Protein AF-A0A2E5XW68-F1 (afdb_monomer_lite)

Secondary structure (DSSP, 8-state):
-------------------S-EEEEE---TT--EE-TTS-EES-EEEEGGGSSSHHHHHHHHHHHHHTT-EE-

Structure (mmCIF, N/CA/C/O backbone):
data_AF-A0A2E5XW68-F1
#
_entry.id   AF-A0A2E5XW68-F1
#
loop_
_atom_site.group_PDB
_atom_site.id
_atom_site.type_symbol
_atom_site.label_atom_id
_atom_site.label_alt_id
_atom_site.label_comp_id
_atom_site.label_asym_id
_atom_site.label_entity_id
_atom_site.label_seq_id
_atom_site.pdbx_PDB_ins_code
_atom_site.Cartn_x
_atom_site.Cartn_y
_atom_site.Cartn_z
_atom_site.occupancy
_atom_site.B_iso_or_equiv
_atom_site.auth_seq_id
_atom_site.auth_comp_id
_atom_site.auth_asym_id
_atom_site.auth_atom_id
_atom_site.pdbx_PDB_model_num
ATOM 1 N N . MET A 1 1 ? 0.629 5.249 -29.506 1.00 39.59 1 MET A N 1
ATOM 2 C CA . MET A 1 1 ? 0.092 4.696 -28.250 1.00 39.59 1 MET A CA 1
ATOM 3 C C . MET A 1 1 ? 0.110 5.849 -27.266 1.00 39.59 1 MET A C 1
ATOM 5 O O . MET A 1 1 ? 1.153 6.474 -27.127 1.00 39.59 1 MET A O 1
ATOM 9 N N . LYS A 1 2 ? -1.062 6.302 -26.810 1.00 40.78 2 LYS A N 1
ATOM 10 C CA . LYS A 1 2 ? -1.171 7.428 -25.872 1.00 40.78 2 LYS A CA 1
ATOM 11 C C . LYS A 1 2 ? -1.091 6.823 -24.477 1.00 40.78 2 LYS A C 1
ATOM 13 O O . LYS A 1 2 ? -2.086 6.295 -24.001 1.00 40.78 2 LYS A O 1
ATOM 18 N N . ASN A 1 3 ? 0.103 6.829 -23.902 1.00 39.09 3 ASN A N 1
ATOM 19 C CA . ASN A 1 3 ? 0.343 6.335 -22.555 1.00 39.09 3 ASN A CA 1
ATOM 20 C C . ASN A 1 3 ? -0.110 7.441 -21.596 1.00 39.09 3 ASN A C 1
ATOM 22 O O . ASN A 1 3 ? 0.513 8.502 -21.532 1.00 39.09 3 ASN A O 1
ATOM 26 N N . TYR A 1 4 ? -1.246 7.234 -20.938 1.00 46.16 4 TYR A N 1
ATOM 27 C CA . TYR A 1 4 ? -1.737 8.125 -19.894 1.00 46.16 4 TYR A CA 1
ATOM 28 C C . TYR A 1 4 ? -1.126 7.649 -18.573 1.00 46.16 4 TYR A C 1
ATOM 30 O O . TYR A 1 4 ? -1.668 6.758 -17.939 1.00 46.16 4 TYR A O 1
ATOM 38 N N . PHE A 1 5 ? 0.028 8.208 -18.196 1.00 49.50 5 PHE A N 1
ATOM 39 C CA . PHE A 1 5 ? 0.612 8.014 -16.865 1.00 49.50 5 PHE A CA 1
ATOM 40 C C . PHE A 1 5 ? -0.315 8.677 -15.836 1.00 49.50 5 PHE A C 1
ATOM 42 O O . PHE A 1 5 ? -0.374 9.908 -15.754 1.00 49.50 5 PHE A O 1
ATOM 49 N N . ILE A 1 6 ? -1.095 7.876 -15.111 1.00 53.31 6 ILE A N 1
ATOM 50 C CA . ILE A 1 6 ? -1.942 8.346 -14.013 1.00 53.31 6 ILE A CA 1
ATOM 51 C C . ILE A 1 6 ? -1.116 8.221 -12.734 1.00 53.31 6 ILE A C 1
ATOM 53 O O . ILE A 1 6 ? -0.910 7.129 -12.222 1.00 53.31 6 ILE A O 1
ATOM 57 N N . TYR A 1 7 ? -0.630 9.353 -12.229 1.00 49.41 7 TYR A N 1
ATOM 58 C CA . TYR A 1 7 ? 0.018 9.423 -10.923 1.00 49.41 7 TYR A CA 1
ATOM 59 C C . TYR A 1 7 ? -1.066 9.441 -9.843 1.00 49.41 7 TYR A C 1
ATOM 61 O O . TYR A 1 7 ? -1.731 10.463 -9.646 1.00 49.41 7 TYR A O 1
ATOM 69 N N . VAL A 1 8 ? -1.277 8.311 -9.169 1.00 55.34 8 VAL A N 1
ATOM 70 C CA . VAL A 1 8 ? -2.126 8.254 -7.975 1.00 55.34 8 VAL A CA 1
ATOM 71 C C . VAL A 1 8 ? -1.282 8.741 -6.800 1.00 55.34 8 VAL A C 1
ATOM 73 O O . VAL A 1 8 ? -0.442 8.027 -6.270 1.00 55.34 8 VAL A O 1
ATOM 76 N N . LEU A 1 9 ? -1.461 10.010 -6.444 1.00 47.59 9 LEU A N 1
ATOM 77 C CA . LEU A 1 9 ? -0.774 10.653 -5.328 1.00 47.59 9 LEU A CA 1
ATOM 78 C C . LEU A 1 9 ? -1.509 10.263 -4.037 1.00 47.59 9 LE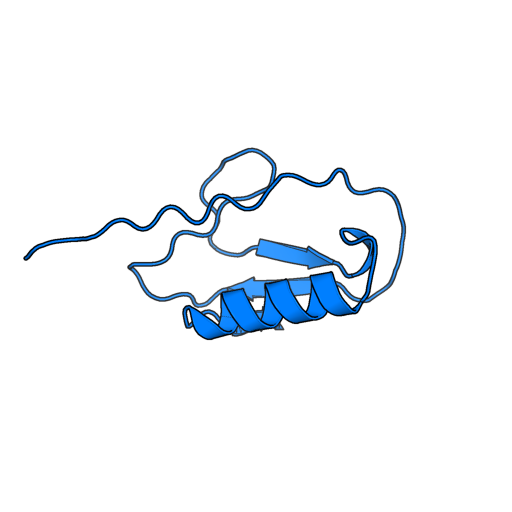U A C 1
ATOM 80 O O . LEU A 1 9 ? -2.477 10.919 -3.648 1.00 47.59 9 LEU A O 1
ATOM 84 N N . LEU A 1 10 ? -1.099 9.156 -3.416 1.00 53.78 10 LEU A N 1
ATOM 85 C CA . LEU A 1 10 ? -1.581 8.780 -2.088 1.00 53.78 10 LEU A CA 1
ATOM 86 C C . LEU A 1 10 ? -0.936 9.713 -1.057 1.00 53.78 10 LEU A C 1
ATOM 88 O O . LEU A 1 10 ? 0.285 9.839 -0.972 1.00 53.78 10 LEU A O 1
ATOM 92 N N . LEU A 1 11 ? -1.785 10.449 -0.339 1.00 46.41 11 LEU A N 1
ATOM 93 C CA . LEU A 1 11 ? -1.388 11.385 0.706 1.00 46.41 11 LEU A CA 1
ATOM 94 C C . LEU A 1 11 ? -0.665 10.620 1.820 1.00 46.41 11 LEU A C 1
ATOM 96 O O . LEU A 1 11 ? -1.191 9.660 2.369 1.00 46.41 11 LEU A O 1
ATOM 100 N N . SER A 1 12 ? 0.547 11.062 2.136 1.00 49.09 12 SER A N 1
ATOM 101 C CA . SER A 1 12 ? 1.401 10.512 3.185 1.00 49.09 12 SER A CA 1
ATOM 102 C C . SER A 1 12 ? 0.795 10.771 4.570 1.00 49.09 12 SER A C 1
ATOM 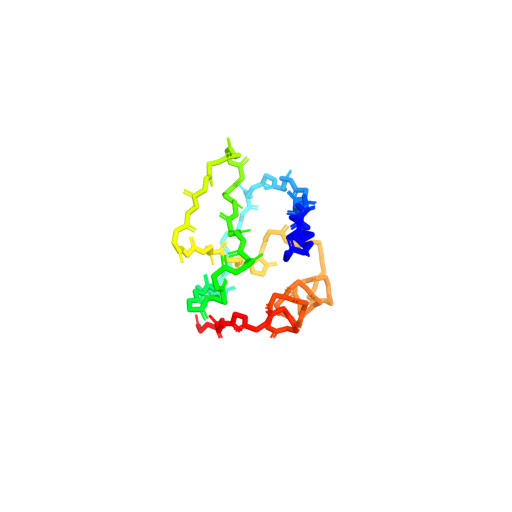104 O O . SER A 1 12 ? 0.897 11.891 5.084 1.00 49.09 12 SER A O 1
ATOM 106 N N . PHE A 1 13 ? 0.179 9.749 5.168 1.00 58.41 13 PHE A N 1
ATOM 107 C CA . PHE A 1 13 ? -0.250 9.756 6.566 1.00 58.41 13 PHE A CA 1
ATOM 108 C C . PHE A 1 13 ? 0.852 9.155 7.448 1.00 58.41 13 PHE A C 1
ATOM 110 O O . PHE A 1 13 ? 1.545 8.213 7.075 1.00 58.41 13 PHE A O 1
ATOM 117 N N . ILE A 1 14 ? 1.109 9.814 8.578 1.00 53.47 14 ILE A N 1
ATOM 118 C CA . ILE A 1 14 ? 2.208 9.507 9.495 1.00 53.47 14 ILE A CA 1
ATOM 119 C C . ILE A 1 14 ? 1.736 8.399 10.440 1.00 53.47 14 ILE A C 1
ATOM 121 O O . ILE A 1 14 ? 0.889 8.652 11.294 1.00 53.47 14 ILE A O 1
ATOM 125 N N . ALA A 1 15 ? 2.327 7.212 10.308 1.00 51.81 15 ALA A N 1
ATOM 126 C CA . ALA A 1 15 ? 2.022 6.032 11.110 1.00 51.81 15 ALA A CA 1
ATOM 127 C C . ALA A 1 15 ? 2.381 6.219 12.595 1.00 51.81 15 ALA A C 1
ATOM 129 O O . ALA A 1 15 ? 3.556 6.331 12.967 1.00 51.81 15 ALA A O 1
ATOM 130 N N . ILE A 1 16 ? 1.367 6.211 13.465 1.00 54.69 16 ILE A N 1
ATOM 131 C CA . ILE A 1 16 ? 1.525 5.911 14.891 1.00 54.69 16 ILE A CA 1
ATOM 132 C C . ILE A 1 16 ? 0.326 5.071 15.353 1.00 54.69 16 ILE A C 1
ATOM 134 O O . ILE A 1 16 ? -0.617 5.622 15.916 1.00 54.69 16 ILE A O 1
ATOM 138 N N . GLY A 1 17 ? 0.407 3.740 15.262 1.00 44.31 17 GLY A N 1
ATOM 139 C CA . GLY A 1 17 ? -0.228 2.911 16.288 1.00 44.31 17 GLY A CA 1
ATOM 140 C C . GLY A 1 17 ? -0.761 1.544 15.886 1.00 44.31 17 GLY A C 1
ATOM 141 O O . GLY A 1 17 ? -1.960 1.406 15.713 1.00 44.31 17 GLY A O 1
ATOM 142 N N . CYS A 1 18 ? 0.092 0.519 16.006 1.00 50.66 18 CYS A N 1
ATOM 143 C CA . CYS A 1 18 ? -0.241 -0.840 16.464 1.00 50.66 18 CYS A CA 1
ATOM 144 C C . CYS A 1 18 ? -1.728 -1.245 16.315 1.00 50.66 18 CYS A C 1
ATOM 146 O O . CYS A 1 18 ? -2.500 -1.165 17.275 1.00 50.66 18 CYS A O 1
ATOM 148 N N . SER A 1 19 ? -2.103 -1.743 15.136 1.00 51.25 19 SER A N 1
ATOM 149 C CA . SER A 1 19 ? -3.255 -2.632 14.937 1.00 51.25 19 SER A CA 1
ATOM 150 C C . SER A 1 19 ? -2.903 -3.698 13.893 1.00 51.25 19 SER A C 1
ATOM 152 O O . SER A 1 19 ? -2.400 -3.380 12.826 1.00 51.25 19 SER A O 1
ATOM 154 N N . ASP A 1 20 ? -3.143 -4.975 14.213 1.00 62.53 20 ASP A N 1
ATOM 155 C CA . ASP A 1 20 ? -2.663 -6.187 13.510 1.00 62.53 20 ASP A CA 1
ATOM 156 C C . ASP A 1 20 ? -3.209 -6.420 12.075 1.00 62.53 20 ASP A C 1
ATOM 158 O O . ASP A 1 20 ? -3.207 -7.553 11.588 1.00 62.53 20 ASP A O 1
ATOM 162 N N . LYS A 1 21 ? -3.731 -5.395 11.392 1.00 76.25 21 LYS A N 1
ATOM 163 C CA . LYS A 1 21 ? -4.316 -5.516 10.048 1.00 76.25 21 LYS A CA 1
ATOM 164 C C . LYS A 1 21 ? -3.614 -4.606 9.053 1.00 76.25 21 LYS A C 1
ATOM 166 O O . LYS A 1 21 ? -4.154 -3.586 8.640 1.00 76.25 21 LYS A O 1
ATOM 171 N N . CYS A 1 22 ? -2.415 -5.027 8.684 1.00 87.06 22 CYS A N 1
ATOM 172 C CA . CYS A 1 22 ? -1.738 -4.570 7.484 1.00 87.06 22 CYS A CA 1
ATOM 173 C C . CYS A 1 22 ? -1.992 -5.570 6.362 1.00 87.06 22 CYS A C 1
ATOM 175 O O . CYS A 1 22 ? -1.994 -6.780 6.606 1.00 87.06 22 CYS A O 1
ATOM 177 N N . VAL A 1 23 ? -2.206 -5.061 5.156 1.00 88.50 23 VAL A N 1
ATOM 178 C CA . VAL A 1 23 ? -2.217 -5.860 3.932 1.00 88.50 23 VAL A CA 1
ATOM 179 C C . VAL A 1 23 ? -1.141 -5.348 2.996 1.00 88.50 23 VAL A C 1
ATOM 181 O O . VAL A 1 23 ? -0.871 -4.147 2.931 1.00 88.50 23 VAL A O 1
ATOM 184 N N . GLU A 1 24 ? -0.525 -6.262 2.264 1.00 89.94 24 GLU A N 1
ATOM 185 C CA . GLU A 1 24 ? 0.449 -5.920 1.238 1.00 89.94 24 GLU A CA 1
ATOM 186 C C . GLU A 1 24 ? -0.255 -5.878 -0.120 1.00 89.94 24 GLU A C 1
ATOM 188 O O . GLU A 1 24 ? -0.746 -6.893 -0.616 1.00 89.94 24 GLU A O 1
ATOM 193 N N . CYS A 1 25 ? -0.309 -4.693 -0.723 1.00 88.81 25 CYS A N 1
ATOM 194 C CA . CYS A 1 25 ? -0.790 -4.479 -2.080 1.00 88.81 25 CYS A CA 1
ATOM 195 C C . CYS A 1 25 ? 0.367 -4.623 -3.069 1.00 88.81 25 CYS A C 1
ATOM 197 O O . CYS A 1 25 ? 1.351 -3.887 -3.006 1.00 88.81 25 CYS A O 1
ATOM 199 N N . SER A 1 26 ? 0.253 -5.570 -3.992 1.00 88.38 26 SER A N 1
ATOM 200 C CA . SER A 1 26 ? 1.272 -5.912 -4.989 1.00 88.38 26 SER A CA 1
ATOM 201 C C . SER A 1 26 ? 0.610 -6.384 -6.291 1.00 88.38 26 SER A C 1
ATOM 203 O O . SER A 1 26 ? -0.586 -6.171 -6.480 1.00 88.38 26 SER A O 1
ATOM 205 N N . ASP A 1 27 ? 1.374 -6.966 -7.222 1.00 90.12 27 ASP A N 1
ATOM 206 C CA . ASP A 1 27 ? 0.851 -7.552 -8.471 1.00 90.12 27 ASP A CA 1
ATOM 207 C C . ASP A 1 27 ? -0.014 -6.585 -9.312 1.00 90.12 27 ASP A C 1
ATOM 209 O O . ASP A 1 27 ? -0.985 -6.967 -9.965 1.00 90.12 27 ASP A O 1
ATOM 213 N N . CYS A 1 28 ? 0.352 -5.303 -9.306 1.00 87.62 28 CYS A N 1
ATOM 214 C CA . CYS A 1 28 ? -0.308 -4.279 -10.105 1.00 87.62 28 CYS A CA 1
ATOM 215 C C . CYS A 1 28 ? -0.008 -4.423 -11.611 1.00 87.62 28 CYS A C 1
ATOM 217 O O . CYS A 1 28 ? 1.062 -4.907 -11.991 1.00 87.62 28 CYS A O 1
ATOM 219 N N . PRO A 1 29 ? -0.902 -3.943 -12.496 1.00 89.19 29 PRO A N 1
ATOM 220 C CA . PRO A 1 29 ? -0.623 -3.838 -13.927 1.00 89.19 29 PRO A CA 1
ATOM 221 C C . PRO A 1 29 ? 0.579 -2.924 -14.209 1.00 89.19 29 PRO A C 1
ATOM 223 O O . PRO A 1 29 ? 0.805 -1.970 -13.472 1.00 89.19 29 PRO A O 1
ATOM 226 N N . ASP A 1 30 ? 1.274 -3.130 -15.335 1.00 82.94 30 ASP A N 1
ATOM 227 C CA . ASP A 1 30 ? 2.462 -2.339 -15.731 1.00 82.94 30 ASP A CA 1
ATOM 228 C C . ASP A 1 30 ? 2.212 -0.815 -15.818 1.00 82.94 30 ASP A C 1
ATOM 230 O O . ASP A 1 30 ? 3.148 -0.018 -15.752 1.00 82.94 30 ASP A O 1
ATOM 234 N N . ASP A 1 31 ? 0.951 -0.405 -15.980 1.00 85.12 31 ASP A N 1
ATOM 235 C CA . ASP A 1 31 ? 0.532 0.999 -16.064 1.00 85.12 31 ASP A CA 1
ATOM 236 C C . ASP A 1 31 ? 0.256 1.640 -14.685 1.00 85.12 31 ASP A C 1
ATOM 238 O O . ASP A 1 31 ? -0.062 2.831 -14.612 1.00 85.12 31 ASP A O 1
ATOM 242 N N . VAL A 1 32 ? 0.357 0.875 -13.593 1.00 84.31 32 VAL A N 1
ATOM 243 C CA . VAL A 1 32 ? 0.132 1.327 -12.216 1.00 84.31 32 VAL A CA 1
ATOM 244 C C . VAL A 1 32 ? 1.454 1.291 -11.461 1.00 84.31 32 VAL A C 1
ATOM 246 O O . VAL A 1 32 ? 2.084 0.250 -11.308 1.00 84.31 32 VAL A O 1
ATOM 249 N N . THR A 1 33 ? 1.874 2.449 -10.963 1.00 86.25 33 THR A N 1
ATOM 250 C CA . THR A 1 33 ? 3.054 2.570 -10.105 1.00 86.25 33 THR A CA 1
ATOM 251 C C . THR A 1 33 ? 2.598 2.741 -8.667 1.00 86.25 33 THR A C 1
ATOM 253 O O . THR A 1 33 ? 1.833 3.659 -8.369 1.00 86.25 33 THR A O 1
ATOM 256 N N . LEU A 1 34 ? 3.063 1.858 -7.785 1.00 83.81 34 LEU A N 1
ATOM 257 C CA . LEU A 1 34 ? 2.915 2.032 -6.348 1.00 83.81 34 LEU A CA 1
ATOM 258 C C . LEU A 1 34 ? 4.042 2.923 -5.844 1.00 83.81 34 LEU A C 1
ATOM 260 O O . LEU A 1 34 ? 5.201 2.746 -6.220 1.00 83.81 34 LEU A O 1
ATOM 264 N N . THR A 1 35 ? 3.702 3.867 -4.978 1.00 83.44 35 THR A N 1
ATOM 265 C CA . THR A 1 35 ? 4.668 4.792 -4.393 1.00 83.44 35 THR A CA 1
ATOM 266 C C . THR A 1 35 ? 4.543 4.732 -2.880 1.00 83.44 35 THR A C 1
ATOM 268 O O . THR A 1 35 ? 3.435 4.821 -2.349 1.00 83.44 35 THR A O 1
ATOM 271 N N . ASP A 1 36 ? 5.668 4.568 -2.187 1.00 78.94 36 ASP A N 1
ATOM 272 C CA . ASP A 1 36 ? 5.696 4.593 -0.727 1.00 78.94 36 ASP A CA 1
ATOM 273 C C . ASP A 1 36 ? 5.472 6.014 -0.171 1.00 78.94 36 ASP A C 1
ATOM 275 O O . ASP A 1 36 ? 5.505 7.020 -0.887 1.00 78.94 36 ASP A O 1
ATOM 279 N N . ALA A 1 37 ? 5.299 6.119 1.148 1.00 72.75 37 ALA A N 1
ATOM 280 C CA . ALA A 1 37 ? 5.137 7.404 1.832 1.00 72.75 37 ALA A CA 1
ATOM 281 C C . ALA A 1 37 ? 6.362 8.339 1.709 1.00 72.75 37 ALA A C 1
ATOM 283 O O . ALA A 1 37 ? 6.262 9.532 1.999 1.00 72.75 37 ALA A O 1
ATOM 284 N N . SER A 1 38 ? 7.519 7.817 1.289 1.00 77.25 38 SER A N 1
ATOM 285 C CA . SER A 1 38 ? 8.739 8.588 1.022 1.00 77.25 38 SER A CA 1
ATOM 286 C C . SER A 1 38 ? 8.833 9.070 -0.432 1.00 77.25 38 SER A C 1
ATOM 288 O O . SER A 1 38 ? 9.782 9.777 -0.777 1.00 77.25 38 SER A O 1
ATOM 290 N N . GLY A 1 39 ? 7.846 8.741 -1.270 1.00 80.75 39 GLY A N 1
ATOM 291 C CA . GLY A 1 39 ? 7.794 9.131 -2.674 1.00 80.75 39 GLY A CA 1
ATOM 292 C C . GLY A 1 39 ? 8.626 8.244 -3.599 1.00 80.75 39 GLY A C 1
ATOM 293 O O . GLY A 1 39 ? 8.935 8.676 -4.710 1.00 80.75 39 GLY A O 1
ATOM 294 N N . ASN A 1 40 ? 9.024 7.047 -3.160 1.00 82.94 40 ASN A N 1
ATOM 295 C CA . ASN A 1 40 ? 9.775 6.106 -3.987 1.00 82.94 40 ASN A CA 1
ATOM 296 C C . ASN A 1 40 ? 8.843 5.089 -4.638 1.00 82.94 40 ASN A C 1
ATOM 298 O O . ASN A 1 40 ? 7.934 4.571 -3.991 1.00 82.94 40 ASN A O 1
ATOM 302 N N . ASP A 1 41 ? 9.126 4.752 -5.892 1.00 87.31 41 ASP A N 1
ATOM 303 C CA . ASP A 1 41 ? 8.442 3.663 -6.579 1.00 87.31 41 ASP A CA 1
ATOM 304 C C . ASP A 1 41 ? 8.801 2.330 -5.912 1.00 87.31 41 ASP A C 1
ATOM 306 O O . ASP A 1 41 ? 9.979 1.988 -5.753 1.00 87.31 41 ASP A O 1
ATOM 310 N N . VAL A 1 42 ? 7.778 1.576 -5.527 1.00 84.06 42 VAL A N 1
ATOM 311 C CA . VAL A 1 42 ? 7.907 0.292 -4.837 1.00 84.06 42 VAL A CA 1
ATOM 312 C C . VAL A 1 42 ? 7.168 -0.801 -5.597 1.00 84.06 42 VAL A C 1
ATOM 314 O O . VAL A 1 42 ? 6.209 -0.548 -6.319 1.00 84.06 42 VAL A O 1
ATOM 317 N N . ALA A 1 43 ? 7.640 -2.040 -5.455 1.00 83.19 43 ALA A N 1
ATOM 318 C CA . ALA A 1 43 ? 6.981 -3.204 -6.052 1.00 83.19 43 ALA A CA 1
ATOM 319 C C . ALA A 1 43 ? 5.724 -3.625 -5.272 1.00 83.19 43 ALA A C 1
ATOM 321 O O . ALA A 1 43 ? 4.825 -4.242 -5.840 1.00 83.19 43 ALA A O 1
ATOM 322 N N . SER A 1 44 ? 5.672 -3.288 -3.984 1.00 84.31 44 SER A N 1
ATOM 323 C CA . SER A 1 44 ? 4.530 -3.516 -3.114 1.00 84.31 44 SER A CA 1
ATOM 324 C C . SER A 1 44 ? 4.391 -2.392 -2.090 1.00 84.31 44 SER A C 1
ATOM 326 O O . SER A 1 44 ? 5.374 -1.742 -1.727 1.00 84.31 44 SER A O 1
ATOM 328 N N . LEU A 1 45 ? 3.155 -2.138 -1.668 1.00 87.19 45 LEU A N 1
ATOM 329 C CA . LEU A 1 45 ? 2.784 -1.132 -0.681 1.00 87.19 45 LEU A CA 1
ATOM 330 C C . LEU A 1 45 ? 2.105 -1.829 0.496 1.00 87.19 45 LEU A C 1
ATOM 332 O O . LEU A 1 45 ? 1.097 -2.506 0.313 1.00 87.19 45 LEU A O 1
ATOM 336 N N . GLU A 1 46 ? 2.643 -1.648 1.695 1.00 87.00 46 GLU A N 1
ATOM 337 C CA . GLU A 1 46 ? 1.975 -2.064 2.925 1.00 87.00 46 GLU A CA 1
ATOM 338 C C . GLU A 1 46 ? 0.965 -0.983 3.320 1.00 87.00 46 GLU A C 1
ATOM 340 O O . GLU A 1 46 ? 1.309 0.198 3.392 1.00 87.00 46 GLU A O 1
ATOM 345 N N . VAL A 1 47 ? -0.289 -1.386 3.513 1.00 85.75 47 VAL A N 1
ATOM 346 C CA . VAL A 1 47 ? -1.387 -0.505 3.911 1.00 85.75 47 VAL A CA 1
ATOM 347 C C . VAL A 1 47 ? -1.966 -1.049 5.205 1.00 85.75 47 VAL A C 1
ATOM 349 O O . VAL A 1 47 ? -2.500 -2.162 5.221 1.00 85.75 47 VAL A O 1
ATOM 352 N N . CYS A 1 48 ? -1.875 -0.278 6.283 1.00 86.31 48 CYS A N 1
ATOM 353 C CA . CYS A 1 48 ? -2.350 -0.700 7.592 1.00 86.31 48 CYS A CA 1
ATOM 354 C C . CYS A 1 48 ? -3.621 0.048 8.003 1.00 86.31 48 CYS A C 1
ATOM 356 O O . CYS A 1 48 ? -3.800 1.222 7.693 1.00 86.31 48 CYS A O 1
ATOM 358 N N . GLU A 1 49 ? -4.539 -0.630 8.699 1.00 85.06 49 GLU A N 1
ATOM 359 C CA . GLU A 1 49 ? -5.794 -0.016 9.169 1.00 85.06 49 GLU A CA 1
ATOM 360 C C . GLU A 1 49 ? -5.542 1.169 10.125 1.00 85.06 49 GLU A C 1
ATOM 362 O O . GLU A 1 49 ? -6.353 2.090 10.169 1.00 85.06 49 GLU A O 1
ATOM 367 N N . ASP A 1 50 ? -4.414 1.186 10.845 1.00 84.94 50 ASP A N 1
ATOM 368 C CA . ASP A 1 50 ? -3.995 2.282 11.733 1.00 84.94 50 ASP A CA 1
ATOM 369 C C . ASP A 1 50 ? -3.417 3.507 11.009 1.00 84.94 50 ASP A C 1
ATOM 371 O O . ASP A 1 50 ? -3.276 4.560 11.634 1.00 84.94 50 ASP A O 1
ATOM 375 N N . ASP A 1 51 ? -3.134 3.414 9.706 1.00 82.00 51 ASP A N 1
ATOM 376 C CA . ASP A 1 51 ? -2.764 4.577 8.890 1.00 82.00 51 ASP A CA 1
ATOM 377 C C . ASP A 1 51 ? -3.971 5.486 8.586 1.00 82.00 51 ASP A C 1
ATOM 379 O O . ASP A 1 51 ? -3.803 6.585 8.047 1.00 82.00 51 ASP A O 1
ATOM 383 N N . PHE A 1 52 ? -5.187 5.051 8.939 1.00 83.56 52 PHE A N 1
ATOM 384 C CA . PHE A 1 52 ? -6.445 5.733 8.645 1.00 83.56 52 PHE A CA 1
ATOM 385 C C . PHE A 1 52 ? -7.220 6.090 9.916 1.00 83.56 52 PHE A C 1
ATOM 387 O O . PHE A 1 52 ? -7.235 5.350 10.899 1.00 83.56 52 PHE A O 1
ATOM 394 N N . ASP A 1 53 ? -7.940 7.215 9.880 1.00 83.75 53 ASP A N 1
ATOM 395 C CA . ASP A 1 53 ? -8.789 7.651 10.997 1.00 83.75 53 ASP A CA 1
ATOM 396 C C . ASP A 1 53 ? -10.036 6.762 11.140 1.00 83.75 53 ASP A C 1
ATOM 398 O O . ASP A 1 53 ? -10.614 6.631 12.228 1.00 83.75 53 ASP A O 1
ATOM 402 N N . THR A 1 54 ? -10.478 6.149 10.036 1.00 83.69 54 THR A N 1
ATOM 403 C CA . THR A 1 54 ? -11.647 5.272 10.005 1.00 83.69 54 THR A CA 1
ATOM 404 C C . THR A 1 54 ? -11.418 4.012 9.179 1.00 83.69 54 THR A C 1
ATOM 406 O O . THR A 1 54 ? -10.762 4.017 8.140 1.00 83.69 54 THR A O 1
ATOM 409 N N . LYS A 1 55 ? -12.080 2.924 9.588 1.00 85.69 55 LYS A N 1
ATOM 410 C CA . LYS A 1 55 ? -12.100 1.673 8.823 1.00 85.69 55 LYS A CA 1
ATOM 411 C C . LYS A 1 55 ? -12.624 1.853 7.391 1.00 85.69 55 LYS A C 1
ATOM 413 O O . LYS A 1 55 ? -12.196 1.149 6.486 1.00 85.69 55 LYS A O 1
ATOM 418 N N . GLU A 1 56 ? -13.556 2.780 7.189 1.00 89.75 56 GLU A N 1
ATOM 419 C CA . GLU A 1 56 ? -14.113 3.054 5.865 1.00 89.75 56 GLU A CA 1
ATOM 420 C C . GLU A 1 56 ? -13.058 3.635 4.914 1.00 89.75 56 GLU A C 1
ATOM 422 O O . GLU A 1 56 ? -13.011 3.231 3.757 1.00 89.75 56 GLU A O 1
ATOM 427 N N . GLU A 1 57 ? -12.182 4.523 5.390 1.00 85.06 57 GLU A N 1
ATOM 428 C CA . GLU A 1 57 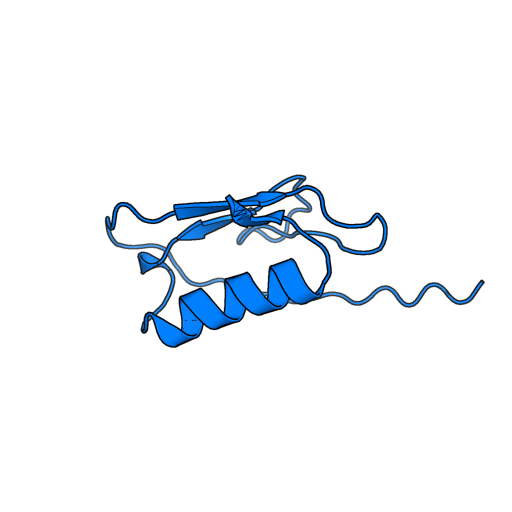? -11.077 5.064 4.586 1.00 85.06 57 GLU A CA 1
ATOM 429 C C . GLU A 1 57 ? -10.053 3.984 4.232 1.00 85.06 57 GLU A C 1
ATOM 431 O O . GLU A 1 57 ? -9.661 3.880 3.069 1.00 85.06 57 GLU A O 1
ATOM 436 N N . TYR A 1 58 ? -9.698 3.131 5.196 1.00 85.75 58 TYR A N 1
ATOM 437 C CA . TYR A 1 58 ? -8.865 1.954 4.947 1.00 85.75 58 TYR A CA 1
ATOM 438 C C . TYR A 1 58 ? -9.483 1.050 3.865 1.00 85.75 58 TYR A C 1
ATOM 440 O O . TYR A 1 58 ? -8.859 0.789 2.835 1.00 85.75 58 TYR A O 1
ATOM 448 N N . ASP A 1 59 ? -10.743 0.632 4.041 1.00 89.69 59 ASP A N 1
ATOM 449 C CA . ASP A 1 59 ? -11.435 -0.257 3.0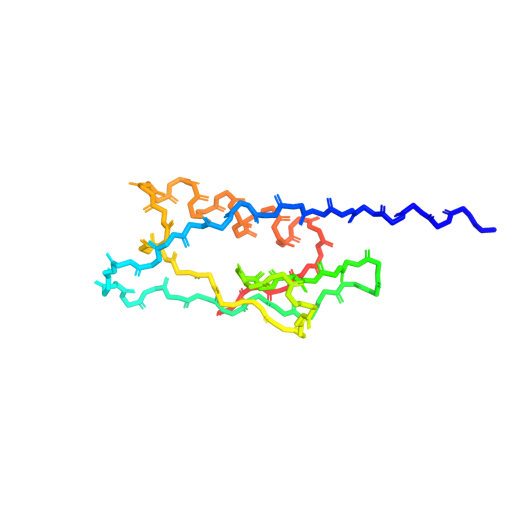99 1.00 89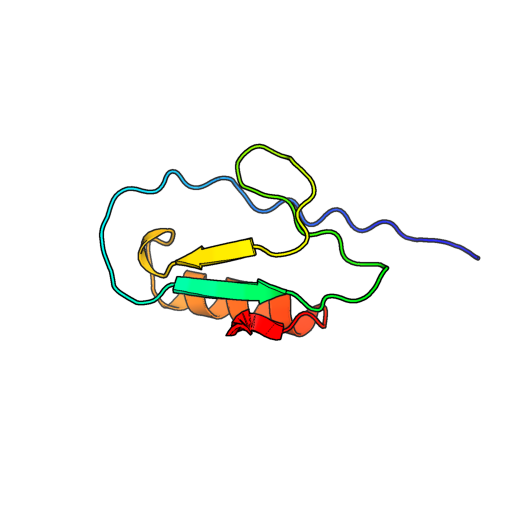.69 59 ASP A CA 1
ATOM 450 C C . ASP A 1 59 ? -11.574 0.404 1.702 1.00 89.69 59 ASP A C 1
ATOM 452 O O . ASP A 1 59 ? -11.486 -0.278 0.676 1.00 89.69 59 ASP A O 1
ATOM 456 N N . GLN A 1 60 ? -11.746 1.733 1.631 1.00 89.50 60 GLN A N 1
ATOM 457 C CA . GLN A 1 60 ? -11.777 2.487 0.371 1.00 89.50 60 GLN A CA 1
ATOM 458 C C . GLN A 1 60 ? -10.426 2.492 -0.345 1.00 89.50 60 GLN A C 1
ATOM 460 O O . GLN A 1 60 ? -10.402 2.324 -1.565 1.00 89.50 60 GLN A O 1
ATOM 465 N N . VAL A 1 61 ? -9.310 2.668 0.369 1.00 86.75 61 VAL A N 1
ATOM 466 C CA . VAL A 1 61 ? -7.971 2.636 -0.242 1.00 86.75 61 VAL A CA 1
ATOM 467 C C . VAL A 1 61 ? -7.645 1.247 -0.773 1.00 86.75 61 VAL A C 1
ATOM 469 O O . VAL A 1 61 ? -7.160 1.141 -1.903 1.00 86.75 61 VAL A O 1
ATOM 472 N N . ILE A 1 62 ? -7.977 0.189 -0.031 1.00 89.19 62 ILE A N 1
ATOM 473 C CA . ILE A 1 62 ? -7.820 -1.188 -0.517 1.00 89.19 62 ILE A CA 1
ATOM 474 C C . ILE A 1 62 ? -8.670 -1.409 -1.766 1.00 89.19 62 ILE A C 1
ATOM 476 O O . ILE A 1 62 ? -8.140 -1.771 -2.814 1.00 89.19 62 ILE A O 1
ATOM 480 N N . SER A 1 63 ? -9.967 -1.092 -1.709 1.00 89.75 63 SER A N 1
ATOM 481 C CA . SER A 1 63 ? -10.867 -1.275 -2.852 1.00 89.75 63 SER A CA 1
ATOM 482 C C . SER A 1 63 ? -10.466 -0.441 -4.069 1.00 89.75 63 SER A C 1
ATOM 484 O O . SER A 1 63 ? -10.715 -0.863 -5.198 1.00 89.75 63 SER A O 1
ATOM 486 N N . LEU A 1 64 ? -9.890 0.744 -3.869 1.00 88.62 64 LEU A N 1
ATOM 487 C CA . LEU A 1 64 ? -9.398 1.586 -4.952 1.00 88.62 64 LEU A CA 1
ATOM 488 C C . LEU A 1 64 ? -8.144 0.977 -5.584 1.00 88.62 64 LEU A C 1
ATOM 490 O O . LEU A 1 64 ? -8.057 0.905 -6.808 1.00 88.62 64 LEU A O 1
ATOM 494 N N . THR A 1 65 ? -7.206 0.513 -4.760 1.0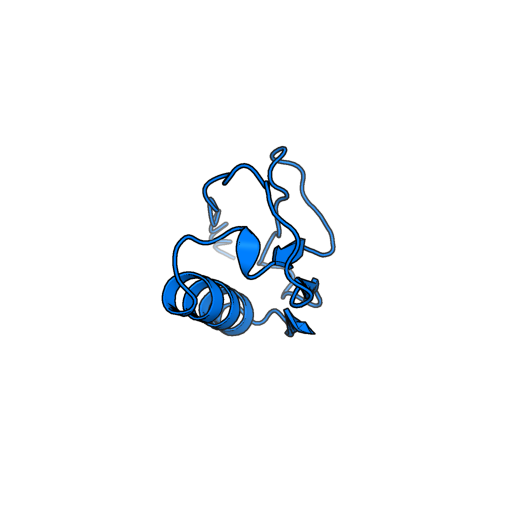0 87.06 65 THR A N 1
ATOM 495 C CA . THR A 1 65 ? -5.958 -0.128 -5.200 1.00 87.06 65 THR A CA 1
ATOM 496 C C . THR A 1 65 ? -6.252 -1.419 -5.966 1.00 87.06 65 THR A C 1
ATOM 498 O O . THR A 1 65 ? -5.755 -1.609 -7.077 1.00 87.06 65 THR A O 1
ATOM 501 N N . GLU A 1 66 ? -7.165 -2.249 -5.461 1.00 88.75 66 GLU A N 1
ATOM 502 C CA . GLU A 1 66 ? -7.675 -3.423 -6.179 1.00 88.75 66 GLU A CA 1
ATOM 503 C C . GLU A 1 66 ? -8.486 -3.046 -7.427 1.00 88.75 66 GLU A C 1
ATOM 505 O O . GLU A 1 66 ? -8.406 -3.707 -8.462 1.00 88.75 66 GLU A O 1
ATOM 510 N N . GLY A 1 67 ? -9.234 -1.941 -7.378 1.00 88.94 67 GLY A N 1
ATOM 511 C CA . GLY A 1 67 ? -9.959 -1.389 -8.524 1.00 88.94 67 GLY A CA 1
ATOM 512 C C . GLY A 1 67 ? -9.044 -0.938 -9.667 1.00 88.94 67 GLY A C 1
ATOM 513 O O . GLY A 1 67 ? -9.459 -0.965 -10.828 1.00 88.94 67 GLY A O 1
ATOM 514 N N . PHE A 1 68 ? -7.795 -0.576 -9.361 1.00 87.31 68 PHE A N 1
ATOM 515 C CA . PHE A 1 68 ? -6.738 -0.334 -10.347 1.00 87.31 68 PHE A CA 1
ATOM 516 C C . PHE A 1 68 ? -6.074 -1.622 -10.861 1.00 87.31 68 PHE A C 1
ATOM 518 O O . PHE A 1 68 ? -5.273 -1.559 -11.793 1.00 87.31 68 PHE A O 1
ATOM 525 N N . GLY A 1 69 ? -6.450 -2.786 -10.328 1.00 88.25 69 GLY A N 1
ATOM 526 C CA . GLY A 1 69 ? -5.988 -4.101 -10.766 1.00 88.25 69 GLY A CA 1
ATOM 527 C C . GLY A 1 69 ? -4.827 -4.675 -9.957 1.00 88.25 69 GLY A C 1
ATOM 528 O O . GLY A 1 69 ? -4.282 -5.691 -10.375 1.00 88.25 69 GLY A O 1
ATOM 529 N N . CYS A 1 70 ? -4.440 -4.042 -8.849 1.00 89.25 70 CYS A N 1
ATOM 530 C CA . CYS A 1 70 ? -3.493 -4.614 -7.893 1.00 89.25 70 CYS A CA 1
ATOM 531 C C . CYS A 1 70 ? -4.161 -5.696 -7.032 1.00 89.25 70 CYS A C 1
ATOM 533 O O . CYS A 1 70 ? -5.385 -5.761 -6.937 1.00 89.25 70 CYS A O 1
ATOM 535 N N . GLU A 1 71 ? -3.366 -6.519 -6.359 1.00 91.75 71 GLU A N 1
ATOM 536 C CA . GLU A 1 71 ? -3.837 -7.529 -5.413 1.00 91.75 71 GLU A CA 1
ATOM 537 C C . GLU A 1 71 ? -3.346 -7.185 -3.998 1.00 91.75 71 GLU A C 1
ATOM 539 O O . GLU A 1 71 ? -2.139 -7.080 -3.779 1.00 91.75 71 GLU A O 1
ATOM 544 N N . CYS A 1 72 ? -4.264 -7.008 -3.041 1.00 88.75 72 CYS A N 1
ATOM 545 C CA . CYS A 1 72 ? -3.946 -6.706 -1.640 1.00 88.75 72 CYS A CA 1
ATOM 546 C C . CYS A 1 72 ? -4.225 -7.930 -0.748 1.00 88.75 72 CYS A C 1
ATOM 548 O O . CYS A 1 72 ? -5.334 -8.468 -0.778 1.00 88.75 72 CYS A O 1
ATOM 550 N N . LYS A 1 73 ? -3.234 -8.401 0.025 1.00 85.31 73 LYS A N 1
ATOM 551 C CA . LYS A 1 73 ? -3.312 -9.648 0.822 1.00 85.31 73 LYS A CA 1
ATOM 552 C C . LYS A 1 73 ? -2.867 -9.490 2.266 1.00 85.31 73 LYS A C 1
ATOM 554 O O . LYS A 1 73 ? -1.897 -8.739 2.499 1.00 85.31 73 LYS A O 1
#

pLDDT: mean 75.96, std 16.63, range [39.09, 91.75]

Foldseek 3Di:
DPLDQDDPDDAQQDDDDDDPDKKKWAPADPSDFDAESVRDTDRIYIQGCRSDPDPVVSVVVQVVSVVNVIDID

Sequence (73 aa):
MKNYFIYVLLLSFIAIGCSDKCVECSDCPDDVTLTDASGNDVASLEVCEDDFDTKEEYDQVISLTEGFGCECK

Radius of gyration: 12.53 Å; chains: 1; bounding box: 24×21×45 Å